Protein AF-A0A369WSW7-F1 (afdb_monomer)

Radius of gyration: 13.74 Å; Cα contacts (8 Å, |Δi|>4): 131; chains: 1; bounding box: 45×23×36 Å

Solvent-accessible surface area (backbone atoms only — not comparable to full-atom values): 5480 Å² total; per-residue (Å²): 142,78,85,77,75,70,74,64,20,40,28,61,49,79,61,87,81,39,57,72,47,78,47,87,94,83,53,37,39,36,39,38,46,98,94,46,78,44,81,31,45,70,67,51,36,50,52,52,49,48,24,65,73,74,38,67,37,38,69,66,58,47,34,60,76,58,75,77,54,53,67,67,62,48,50,56,45,51,52,51,38,34,76,72,63,43,34,41,82,39,88,121

Foldseek 3Di:
DDPPPQQWWKAFDPLPQWDWDWDDDQTWIWTDHVPDIDIQDDPLRLLLVCCVVVPIDGLVVSCVVVPDDDSVNSVVSRVVCVVVVGMDTDRD

InterPro domains:
  IPR036390 Winged helix DNA-binding domain superfamily [SSF46785] (34-90)

Sequence (92 aa):
MLHSEEPSTWAPIPLSDYCAVVFDQQTCIYLTKPKTTLLLEGLDTKIFHTLTKQGPLSLEQLAESLESAQLETLSQALERLLNFGLLRHQNG

Nearest PDB structures (foldseek):
  4bs9-assembly1_A-2  TM=6.659E-01  e=1.082E-02  uncultured Prochloron sp. 06037A
  8t19-assembly1_A  TM=6.177E-01  e=7.243E-02  Planobispora rosea
  8vpo-assembly1_A  TM=7.003E-01  e=4.561E-01  Paramaledivibacter caminithermalis
  3h5a-assembly1_A  TM=5.106E-01  e=6.198E-01  Escherichia coli

Organism: NCBI:txid2283196

pLDDT: mean 77.93, std 13.1, range [35.66, 91.06]

Mean predicted aligned error: 7.91 Å

Secondary structure (DSSP, 8-state):
--------EEEEPPGGGSEEEEETTTTEEEEEETTEEEEE-THHHHHHHHHHHH-SB-HHHHHHHTTS--HHHHHHHHHHHHHTTSEEEE--

Structure (mmCIF, N/CA/C/O backbone):
data_AF-A0A369WSW7-F1
#
_entry.id   AF-A0A369WSW7-F1
#
loop_
_atom_site.group_PDB
_atom_site.id
_atom_site.type_symbol
_atom_site.label_atom_id
_atom_site.label_alt_id
_atom_site.label_comp_id
_atom_site.label_asym_id
_atom_site.label_entity_id
_atom_site.label_seq_id
_atom_site.pdbx_PDB_ins_code
_atom_site.Cartn_x
_atom_site.Cartn_y
_atom_site.Cartn_z
_atom_site.occupancy
_atom_site.B_iso_or_equiv
_atom_site.auth_seq_id
_atom_site.auth_comp_id
_atom_site.auth_asym_id
_atom_site.auth_atom_id
_atom_site.pdbx_PDB_model_num
ATOM 1 N N . MET A 1 1 ? -26.600 11.970 17.151 1.00 35.66 1 MET A N 1
ATOM 2 C CA . MET A 1 1 ? -25.318 12.071 16.428 1.00 35.66 1 MET A CA 1
ATOM 3 C C . MET A 1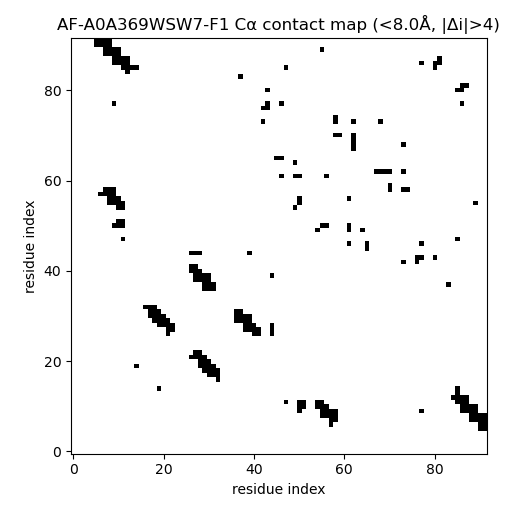 1 ? -24.373 11.048 17.025 1.00 35.66 1 MET A C 1
ATOM 5 O O . MET A 1 1 ? -23.808 11.310 18.073 1.00 35.66 1 MET A O 1
ATOM 9 N N . LEU A 1 2 ? -24.280 9.870 16.419 1.00 44.25 2 LEU A N 1
ATOM 10 C CA . LEU A 1 2 ? -23.207 8.913 16.673 1.00 44.25 2 LEU A CA 1
ATOM 11 C C . LEU A 1 2 ? -22.867 8.354 15.292 1.00 44.25 2 LEU A C 1
ATOM 13 O O . LEU A 1 2 ? -23.488 7.398 14.842 1.00 44.25 2 LEU A O 1
ATOM 17 N N . HIS A 1 3 ? -21.989 9.041 14.559 1.00 42.50 3 HIS A N 1
ATOM 18 C CA . HIS A 1 3 ? -21.265 8.367 13.490 1.00 42.50 3 HIS A CA 1
ATOM 19 C C . HIS A 1 3 ? -20.283 7.447 14.206 1.00 42.50 3 HIS A C 1
ATOM 21 O O . HIS A 1 3 ? -19.270 7.894 14.733 1.00 42.50 3 HIS A O 1
ATOM 27 N N . SER A 1 4 ? -20.660 6.178 14.324 1.00 42.34 4 SER A N 1
ATOM 28 C CA . SER A 1 4 ? -19.699 5.109 14.534 1.00 42.34 4 SER A CA 1
ATOM 29 C C . SER A 1 4 ? -18.900 5.013 13.241 1.00 42.34 4 SER A C 1
ATOM 31 O O . SER A 1 4 ? -19.334 4.373 12.290 1.00 42.34 4 SER A O 1
ATOM 33 N N . GLU A 1 5 ? -17.787 5.738 13.169 1.00 51.19 5 GLU A N 1
ATOM 34 C CA . GLU A 1 5 ? -16.752 5.446 12.185 1.00 51.19 5 GLU A CA 1
ATOM 35 C C . GLU A 1 5 ? -16.173 4.084 12.571 1.00 51.19 5 GLU A C 1
ATOM 37 O O . GLU A 1 5 ? -15.397 3.965 13.518 1.00 51.19 5 GLU A O 1
ATOM 42 N N . GLU A 1 6 ? -16.636 3.024 11.909 1.00 56.25 6 GLU A N 1
ATOM 43 C CA . GLU A 1 6 ? -15.951 1.736 11.966 1.00 56.25 6 GLU A CA 1
ATOM 44 C C . GLU A 1 6 ? -14.499 1.952 11.504 1.00 56.25 6 GLU A C 1
ATOM 46 O O . GLU A 1 6 ? -14.275 2.678 10.525 1.00 56.25 6 GLU A O 1
ATOM 51 N N . PRO A 1 7 ? -13.496 1.374 12.193 1.00 58.66 7 PRO A N 1
ATOM 52 C CA . PRO A 1 7 ? -12.103 1.576 11.830 1.00 58.66 7 PRO A CA 1
ATOM 53 C C . PRO A 1 7 ? -11.881 1.008 10.429 1.00 58.66 7 PRO A C 1
ATOM 55 O O . PRO A 1 7 ? -11.878 -0.202 10.216 1.00 58.66 7 PRO A O 1
ATOM 58 N N . SER A 1 8 ? -11.722 1.897 9.451 1.00 70.38 8 SER A N 1
ATOM 59 C CA . SER A 1 8 ? -11.473 1.502 8.069 1.00 70.38 8 SER A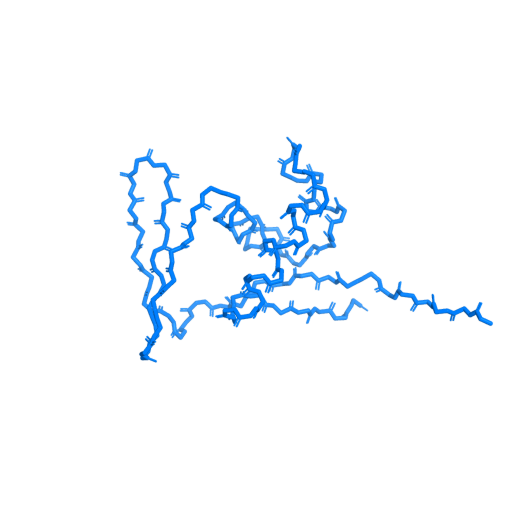 CA 1
ATOM 60 C C . SER A 1 8 ? -10.112 0.810 7.993 1.00 70.38 8 SER A C 1
ATOM 62 O O . SER A 1 8 ? -9.073 1.450 8.170 1.00 70.38 8 SER A O 1
ATOM 64 N N . THR A 1 9 ? -10.109 -0.503 7.752 1.00 86.81 9 THR A N 1
ATOM 65 C CA . THR A 1 9 ? -8.868 -1.266 7.567 1.00 86.81 9 THR A CA 1
ATOM 66 C C . THR A 1 9 ? -8.420 -1.192 6.114 1.00 86.81 9 THR A C 1
ATOM 68 O O . THR A 1 9 ? -9.233 -1.130 5.188 1.00 86.81 9 THR A O 1
ATOM 71 N N . TRP A 1 10 ? -7.111 -1.176 5.901 1.00 89.56 10 TRP A N 1
ATOM 72 C CA . TRP A 1 10 ? -6.496 -1.096 4.585 1.00 89.56 10 TRP A CA 1
ATOM 73 C C . TRP A 1 10 ? -5.876 -2.435 4.237 1.00 89.56 10 TRP A C 1
ATOM 75 O O . TRP A 1 10 ? -5.056 -2.948 4.992 1.00 89.56 10 TRP A O 1
ATOM 85 N N . ALA A 1 11 ? -6.245 -2.996 3.089 1.00 89.00 11 ALA A N 1
ATOM 86 C CA . ALA A 1 11 ? -5.718 -4.267 2.610 1.00 89.00 11 ALA A CA 1
ATOM 87 C C . ALA A 1 11 ? -5.009 -4.092 1.260 1.00 89.00 11 ALA A C 1
ATOM 89 O O . ALA A 1 11 ? -5.497 -3.331 0.415 1.00 89.00 11 ALA A O 1
ATOM 90 N N . PRO A 1 12 ? -3.901 -4.815 1.011 1.00 88.12 12 PRO A N 1
ATOM 91 C CA . PRO A 1 12 ? -3.229 -4.777 -0.276 1.00 88.12 12 PRO A CA 1
ATOM 92 C C . PRO A 1 12 ? -4.051 -5.535 -1.321 1.00 88.12 12 PRO A C 1
ATOM 94 O O . PRO A 1 12 ? -4.662 -6.571 -1.042 1.00 88.12 12 PRO A O 1
ATOM 97 N N . ILE A 1 13 ? -4.059 -5.024 -2.546 1.00 83.88 13 ILE A N 1
ATOM 98 C CA . ILE A 1 13 ? -4.594 -5.724 -3.708 1.00 83.88 13 ILE A CA 1
ATOM 99 C C . ILE A 1 13 ? -3.454 -6.549 -4.322 1.00 83.88 13 ILE A C 1
ATOM 101 O O . ILE A 1 13 ? -2.357 -6.018 -4.521 1.00 83.88 13 ILE A O 1
ATOM 105 N N . PRO A 1 14 ? -3.680 -7.838 -4.639 1.00 78.38 14 PRO A N 1
ATOM 106 C CA . PRO A 1 14 ? -2.700 -8.643 -5.353 1.00 78.38 14 PRO A CA 1
ATOM 107 C C . PRO A 1 14 ? -2.273 -7.967 -6.657 1.00 78.38 14 PRO A C 1
ATOM 109 O O . PRO A 1 14 ? -3.104 -7.575 -7.474 1.00 78.38 14 PRO A O 1
ATOM 112 N N . LEU A 1 15 ? -0.965 -7.884 -6.890 1.00 74.19 15 LEU A N 1
ATOM 113 C CA . LEU A 1 15 ? -0.399 -7.264 -8.090 1.00 74.19 15 LEU A CA 1
ATOM 114 C C . LEU A 1 15 ? -0.531 -8.140 -9.349 1.00 74.19 15 LEU A C 1
ATOM 116 O O . LEU A 1 15 ? 0.181 -7.910 -10.317 1.00 74.19 15 LEU A O 1
ATOM 120 N N . SER A 1 16 ? -1.420 -9.139 -9.369 1.00 72.00 16 SER A N 1
ATOM 121 C CA . SER A 1 16 ? -1.585 -10.052 -10.511 1.00 72.00 16 SER A CA 1
ATOM 122 C C . SER A 1 16 ? -1.942 -9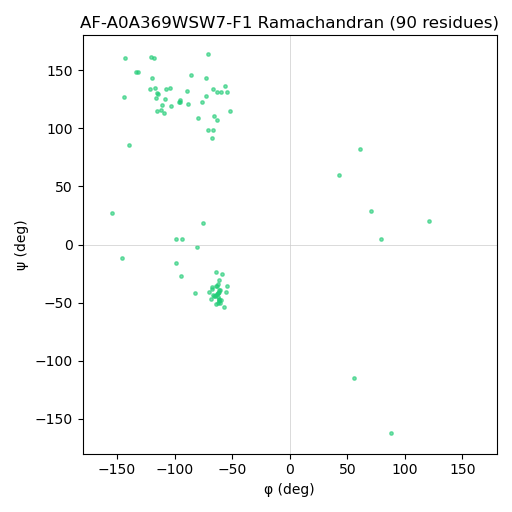.331 -11.816 1.00 72.00 16 SER A C 1
ATOM 124 O O . SER A 1 16 ? -1.620 -9.831 -12.888 1.00 72.00 16 SER A O 1
ATOM 126 N N . ASP A 1 17 ? -2.549 -8.144 -11.721 1.00 66.44 17 ASP A N 1
ATOM 127 C CA . ASP A 1 17 ? -2.896 -7.288 -12.864 1.00 66.44 17 ASP A CA 1
ATOM 128 C C . ASP A 1 17 ? -1.828 -6.227 -13.200 1.00 66.44 17 ASP A C 1
ATOM 130 O O . ASP A 1 17 ? -2.067 -5.358 -14.043 1.00 66.44 17 ASP A O 1
ATOM 134 N N . TYR A 1 18 ? -0.676 -6.237 -12.521 1.00 71.12 18 TYR A N 1
ATOM 135 C CA . TYR A 1 18 ? 0.394 -5.254 -12.692 1.00 71.12 18 TYR A CA 1
ATOM 136 C C . TYR A 1 18 ? 1.702 -5.939 -13.092 1.00 71.12 18 TYR A C 1
ATOM 138 O O . TYR A 1 18 ? 2.150 -6.892 -12.457 1.00 71.12 18 TYR A O 1
ATOM 146 N N . CYS A 1 19 ? 2.385 -5.389 -14.095 1.00 72.44 19 CYS A N 1
ATOM 147 C CA . CYS A 1 19 ? 3.791 -5.713 -14.313 1.00 72.44 19 CYS A CA 1
ATOM 148 C C . CYS A 1 19 ? 4.625 -4.894 -13.320 1.00 72.44 19 CYS A C 1
ATOM 150 O O . CYS A 1 19 ? 4.716 -3.669 -13.455 1.00 72.44 19 CYS A O 1
ATOM 152 N N . ALA A 1 20 ? 5.192 -5.573 -12.318 1.00 72.19 20 ALA A N 1
ATOM 153 C CA . ALA A 1 20 ? 6.040 -4.982 -11.290 1.00 72.19 20 ALA A CA 1
ATOM 154 C C . ALA A 1 20 ? 7.525 -5.131 -11.645 1.00 72.19 20 ALA A C 1
ATOM 156 O O . ALA A 1 20 ? 8.014 -6.247 -11.814 1.00 72.19 20 ALA A O 1
ATOM 157 N N . VAL A 1 21 ? 8.251 -4.016 -11.724 1.00 74.50 21 VAL A N 1
ATOM 158 C CA . VAL A 1 21 ? 9.715 -4.011 -11.849 1.00 74.50 21 VAL A CA 1
ATOM 159 C C . VAL A 1 21 ? 10.303 -3.446 -10.563 1.00 74.50 21 VAL A C 1
ATOM 161 O O . VAL A 1 21 ? 10.069 -2.285 -10.224 1.00 74.50 21 VAL A O 1
ATOM 164 N N . VAL A 1 22 ? 11.045 -4.283 -9.839 1.00 67.69 22 VAL A N 1
ATOM 165 C CA . VAL A 1 22 ? 11.717 -3.913 -8.588 1.00 67.69 22 VAL A CA 1
ATOM 166 C C . VAL A 1 22 ? 13.157 -3.529 -8.906 1.00 67.69 22 VAL A C 1
ATOM 168 O O . VAL A 1 22 ? 13.898 -4.335 -9.469 1.00 67.69 22 VAL A O 1
ATOM 171 N N . PHE A 1 23 ? 13.553 -2.310 -8.546 1.00 68.94 23 PHE A N 1
ATOM 172 C CA . PHE A 1 23 ? 14.939 -1.850 -8.640 1.00 68.94 23 PHE A CA 1
ATOM 173 C C . PHE A 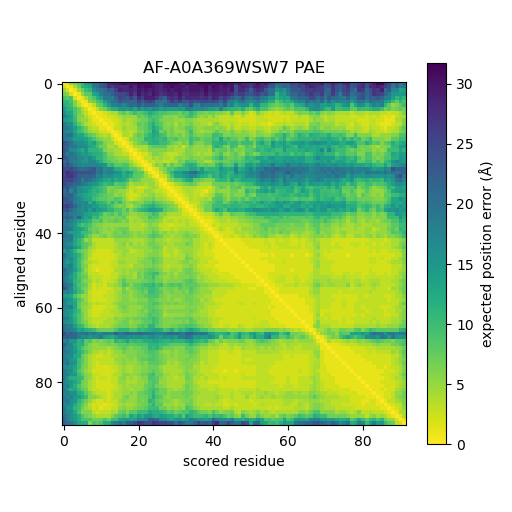1 23 ? 15.558 -1.747 -7.245 1.00 68.94 23 PHE A C 1
ATOM 175 O O . PHE A 1 23 ? 14.955 -1.173 -6.333 1.00 68.94 23 PHE A O 1
ATOM 182 N N . ASP A 1 24 ? 16.779 -2.264 -7.094 1.00 59.50 24 ASP A N 1
ATOM 183 C CA . ASP A 1 24 ? 17.507 -2.236 -5.826 1.00 59.50 24 ASP A CA 1
ATOM 184 C C . ASP A 1 24 ? 18.693 -1.259 -5.855 1.00 59.50 24 ASP A C 1
ATOM 186 O O . ASP A 1 24 ? 19.650 -1.444 -6.604 1.00 59.50 24 ASP A O 1
ATOM 190 N N . GLN A 1 25 ? 18.560 -0.204 -5.042 1.00 51.12 25 GLN A N 1
ATOM 191 C CA . GLN A 1 25 ? 19.555 0.228 -4.041 1.00 51.12 25 GLN A CA 1
ATOM 192 C C . GLN A 1 25 ? 18.863 0.823 -2.787 1.00 51.12 25 GLN A C 1
ATOM 194 O O . GLN A 1 25 ? 19.518 1.002 -1.765 1.00 51.12 25 GLN A O 1
ATOM 199 N N . GLN A 1 26 ? 17.542 1.102 -2.829 1.00 57.59 26 GLN A N 1
ATOM 200 C CA . GLN A 1 26 ? 16.698 1.443 -1.660 1.00 57.59 26 GLN A CA 1
ATOM 201 C C . GLN A 1 26 ? 15.185 1.114 -1.844 1.00 57.59 26 GLN A C 1
ATOM 203 O O . GLN A 1 26 ? 14.323 1.681 -1.182 1.00 57.59 26 GLN A O 1
ATOM 208 N N . THR A 1 27 ? 14.867 0.117 -2.682 1.00 64.81 27 THR A N 1
ATOM 209 C CA . THR A 1 27 ? 13.524 -0.435 -3.000 1.00 64.81 27 THR A CA 1
ATOM 210 C C . THR A 1 27 ? 12.511 0.541 -3.625 1.00 64.81 27 THR A C 1
ATOM 212 O O . THR A 1 27 ? 11.595 1.039 -2.965 1.00 64.81 27 THR A O 1
ATOM 215 N N . CYS A 1 28 ? 12.621 0.736 -4.943 1.00 66.06 28 CYS A N 1
ATOM 216 C CA . CYS A 1 28 ? 11.580 1.375 -5.757 1.00 66.06 28 CYS A CA 1
ATOM 217 C C . CYS A 1 28 ? 10.817 0.312 -6.564 1.00 66.06 28 CYS A C 1
ATOM 219 O O . CYS A 1 28 ? 11.441 -0.566 -7.168 1.00 66.06 28 CYS A O 1
ATOM 221 N N . ILE A 1 29 ? 9.482 0.385 -6.598 1.00 74.81 29 ILE A N 1
ATOM 222 C CA . ILE A 1 29 ? 8.634 -0.551 -7.355 1.00 74.81 29 ILE A CA 1
ATOM 223 C C . ILE A 1 29 ? 7.908 0.218 -8.456 1.00 74.81 29 ILE A C 1
ATOM 225 O O . ILE A 1 29 ? 7.055 1.058 -8.176 1.00 74.81 29 ILE A O 1
ATOM 229 N N . TYR A 1 30 ? 8.217 -0.096 -9.712 1.00 73.62 30 TYR A N 1
ATOM 230 C CA . TYR A 1 30 ? 7.455 0.404 -10.851 1.00 73.62 30 TYR A CA 1
ATOM 231 C C . TYR A 1 30 ? 6.307 -0.545 -11.149 1.00 73.62 30 TYR A C 1
ATOM 233 O O . TYR A 1 30 ? 6.532 -1.713 -11.457 1.00 73.62 30 TYR A O 1
ATOM 241 N N . LEU A 1 31 ? 5.085 -0.034 -11.088 1.00 77.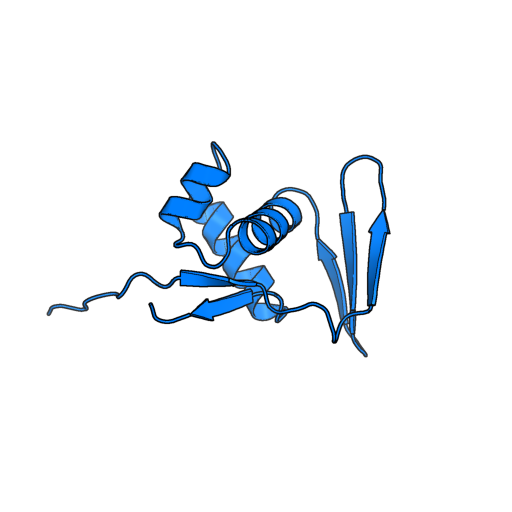31 31 LEU A N 1
ATOM 242 C CA . LEU A 1 31 ? 3.874 -0.765 -11.420 1.00 77.31 31 LEU A CA 1
ATOM 243 C C . LEU A 1 31 ? 3.289 -0.194 -12.701 1.00 77.31 31 LEU A C 1
ATOM 245 O O . LEU A 1 31 ? 2.961 0.988 -12.778 1.00 77.31 31 LEU A O 1
ATOM 249 N N . THR A 1 32 ? 3.168 -1.041 -13.718 1.00 72.19 32 THR A N 1
ATOM 250 C CA . THR A 1 32 ? 2.618 -0.645 -15.017 1.00 72.19 32 THR A CA 1
ATOM 251 C C . THR A 1 32 ? 1.317 -1.387 -15.305 1.00 72.19 32 THR A C 1
ATOM 253 O O . THR A 1 32 ? 1.236 -2.610 -15.183 1.00 72.19 32 THR A O 1
ATOM 256 N N . LYS A 1 33 ? 0.297 -0.620 -15.696 1.00 69.62 33 LYS A N 1
ATOM 257 C CA . LYS A 1 33 ? -0.955 -1.064 -16.322 1.00 69.62 33 LYS A CA 1
ATOM 258 C C . LYS A 1 33 ? -1.073 -0.399 -17.697 1.00 69.62 33 LYS A C 1
ATOM 260 O O . LYS A 1 33 ? -0.423 0.624 -17.935 1.00 69.62 33 LYS A O 1
ATOM 265 N N . PRO A 1 34 ? -1.908 -0.912 -18.618 1.00 67.81 34 PRO A N 1
ATOM 266 C CA . PRO A 1 34 ? -2.180 -0.213 -19.868 1.00 67.81 34 PRO A CA 1
ATOM 267 C C . PRO A 1 34 ? -2.609 1.233 -19.573 1.00 67.81 34 PRO A C 1
ATOM 269 O O . PRO A 1 34 ? -3.661 1.447 -18.979 1.00 67.81 34 PRO A O 1
ATOM 272 N N . LYS A 1 35 ? -1.793 2.209 -20.003 1.00 70.38 35 LYS A N 1
ATOM 273 C CA . LYS A 1 35 ? -1.972 3.669 -19.822 1.00 70.38 35 LYS A CA 1
ATOM 274 C C . LYS A 1 35 ? -1.586 4.267 -18.456 1.00 70.38 35 LYS A C 1
ATOM 276 O O . LYS A 1 35 ? -1.774 5.469 -18.277 1.00 70.38 35 LYS A O 1
ATOM 281 N N . THR A 1 36 ? -1.024 3.509 -17.512 1.00 70.00 36 THR A N 1
ATOM 282 C CA . THR A 1 36 ? -0.603 4.070 -16.212 1.00 70.00 36 THR A CA 1
ATOM 283 C C . THR A 1 36 ? 0.679 3.422 -15.709 1.00 70.00 36 THR A C 1
ATOM 285 O O . THR A 1 36 ? 0.756 2.202 -15.584 1.00 70.00 36 THR A O 1
ATOM 288 N N . THR A 1 37 ? 1.665 4.256 -15.382 1.00 75.38 37 THR A N 1
ATOM 289 C CA . THR A 1 37 ? 2.904 3.858 -14.712 1.00 75.38 37 THR A CA 1
ATOM 290 C C . THR A 1 37 ? 2.944 4.542 -13.360 1.00 75.38 37 THR A C 1
ATOM 292 O O . THR A 1 37 ? 2.828 5.763 -13.285 1.00 75.38 37 THR A O 1
ATOM 295 N N . LEU A 1 38 ? 3.115 3.759 -12.308 1.00 78.00 38 LEU A N 1
ATOM 296 C CA . LEU A 1 38 ? 3.251 4.232 -10.945 1.00 78.00 38 LEU A CA 1
ATOM 297 C C . LEU A 1 38 ? 4.630 3.861 -10.421 1.00 78.00 38 LEU A C 1
ATOM 299 O O . LEU A 1 38 ? 5.072 2.727 -10.589 1.00 78.00 38 LEU A O 1
ATOM 303 N N . LEU A 1 39 ? 5.283 4.814 -9.771 1.00 80.94 39 LEU A N 1
ATOM 304 C CA . LEU A 1 39 ? 6.494 4.586 -9.004 1.00 80.94 39 LEU A CA 1
ATOM 305 C C . LEU A 1 39 ? 6.123 4.581 -7.523 1.00 80.94 39 LEU A C 1
ATOM 307 O O . LEU A 1 39 ? 5.611 5.575 -7.018 1.00 80.94 39 LEU A O 1
ATOM 311 N N . LEU A 1 40 ? 6.368 3.463 -6.847 1.00 82.06 40 LEU A N 1
ATOM 312 C CA . LEU A 1 40 ? 6.329 3.376 -5.394 1.00 82.06 40 LEU A CA 1
ATOM 313 C C . LEU A 1 40 ? 7.743 3.558 -4.858 1.00 82.06 40 LEU A C 1
ATOM 315 O O . LEU A 1 40 ? 8.649 2.808 -5.231 1.00 82.06 40 LEU A O 1
ATOM 319 N N . GLU A 1 41 ? 7.922 4.532 -3.975 1.00 83.56 41 GLU A N 1
ATOM 320 C CA . GLU A 1 41 ? 9.190 4.798 -3.305 1.00 83.56 41 GLU A CA 1
ATOM 321 C C . GLU A 1 41 ? 8.969 5.231 -1.853 1.00 83.56 41 GLU A C 1
ATOM 323 O O . GLU A 1 41 ? 7.877 5.649 -1.459 1.00 83.56 41 GLU A O 1
ATOM 328 N N . GLY A 1 42 ? 10.016 5.114 -1.035 1.00 86.12 42 GLY A N 1
ATOM 329 C CA . GLY A 1 42 ? 10.009 5.608 0.340 1.00 86.12 42 GLY A CA 1
ATOM 330 C C . GLY A 1 42 ? 8.861 5.040 1.181 1.00 86.12 42 GLY A C 1
ATOM 331 O O . GLY A 1 42 ? 8.830 3.847 1.485 1.00 86.12 42 GLY A O 1
ATOM 332 N N . LEU A 1 43 ? 7.942 5.914 1.600 1.00 87.19 43 LEU A N 1
ATOM 333 C CA . LEU A 1 43 ? 6.817 5.557 2.467 1.00 87.19 43 LEU A CA 1
ATOM 334 C C . LEU A 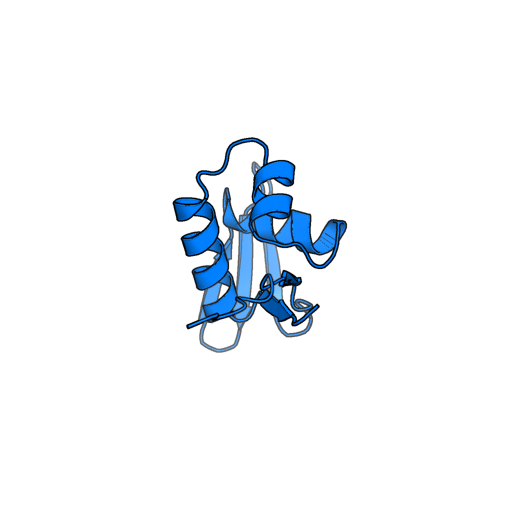1 43 ? 5.805 4.637 1.767 1.00 87.19 43 LEU A C 1
ATOM 336 O O . LEU A 1 43 ? 5.330 3.692 2.391 1.00 87.19 43 LEU A O 1
ATOM 340 N N . ASP A 1 44 ? 5.530 4.854 0.481 1.00 87.06 44 ASP A N 1
ATOM 341 C CA . ASP A 1 44 ? 4.517 4.099 -0.266 1.00 87.06 44 ASP A CA 1
ATOM 342 C C . ASP A 1 44 ? 4.901 2.612 -0.361 1.00 87.06 44 ASP A C 1
ATOM 344 O O . ASP A 1 44 ? 4.090 1.721 -0.087 1.00 87.06 44 ASP A O 1
ATOM 348 N N . THR A 1 45 ? 6.178 2.336 -0.654 1.00 86.06 45 THR A N 1
ATOM 349 C CA . THR A 1 45 ? 6.731 0.974 -0.666 1.00 86.06 45 THR A CA 1
ATOM 350 C C . THR A 1 45 ? 6.657 0.327 0.714 1.00 86.06 45 THR A C 1
ATOM 352 O O . THR A 1 45 ? 6.302 -0.846 0.820 1.00 86.06 45 THR A O 1
ATOM 355 N N . LYS A 1 46 ? 6.967 1.076 1.782 1.00 87.94 46 LYS A N 1
ATOM 356 C CA . LYS A 1 46 ? 6.906 0.560 3.157 1.00 87.94 46 LYS A CA 1
ATOM 357 C C . LYS A 1 46 ? 5.477 0.212 3.566 1.00 87.94 46 LYS A C 1
ATOM 359 O O . LYS A 1 46 ? 5.268 -0.868 4.107 1.00 87.94 46 LYS A O 1
ATOM 364 N N . ILE A 1 47 ? 4.502 1.072 3.267 1.00 89.81 47 ILE A N 1
ATOM 365 C CA . ILE A 1 47 ? 3.077 0.803 3.512 1.00 89.81 47 ILE A CA 1
ATOM 366 C C . ILE A 1 47 ? 2.661 -0.483 2.800 1.00 89.81 47 ILE A C 1
ATOM 368 O O . ILE A 1 47 ? 2.153 -1.408 3.433 1.00 89.81 47 ILE A O 1
ATOM 372 N N . PHE A 1 48 ? 2.914 -0.559 1.491 1.00 87.31 48 PHE A N 1
ATOM 373 C CA . PHE A 1 48 ? 2.493 -1.696 0.684 1.00 87.31 48 PHE A CA 1
ATOM 374 C C . PHE A 1 48 ? 3.164 -3.000 1.139 1.00 87.31 48 PHE A C 1
ATOM 376 O O . PHE A 1 48 ? 2.495 -4.026 1.276 1.00 87.31 48 PHE A O 1
ATOM 383 N N . HIS A 1 49 ? 4.465 -2.963 1.445 1.00 87.25 49 HIS A N 1
ATOM 384 C CA . HIS A 1 49 ? 5.199 -4.108 1.986 1.00 87.25 49 HIS A CA 1
ATOM 385 C C . HIS A 1 49 ? 4.628 -4.552 3.335 1.00 87.25 49 HIS A C 1
ATOM 387 O O . HIS A 1 49 ? 4.375 -5.741 3.532 1.00 87.25 49 HIS A O 1
ATOM 393 N N . THR A 1 50 ? 4.410 -3.617 4.261 1.00 89.81 50 THR A N 1
ATOM 394 C CA . THR A 1 50 ? 3.881 -3.912 5.596 1.00 89.81 50 THR A CA 1
ATOM 395 C C . THR A 1 50 ? 2.506 -4.561 5.510 1.00 89.81 50 THR A C 1
ATOM 397 O O . THR A 1 50 ? 2.306 -5.621 6.099 1.00 89.81 50 THR A O 1
ATOM 400 N N . LEU A 1 51 ? 1.601 -4.003 4.705 1.00 89.50 51 LEU A N 1
ATOM 401 C CA . LEU A 1 51 ? 0.269 -4.564 4.475 1.00 89.50 51 LEU A CA 1
ATOM 402 C C . LEU A 1 51 ? 0.321 -5.931 3.777 1.00 89.50 51 LEU A C 1
ATOM 404 O O . LEU A 1 51 ? -0.459 -6.824 4.093 1.00 89.50 51 LEU A O 1
ATOM 408 N N . THR A 1 52 ? 1.273 -6.141 2.864 1.00 86.94 52 THR A N 1
ATOM 409 C CA . THR A 1 52 ? 1.474 -7.446 2.208 1.00 86.94 52 THR A CA 1
ATOM 410 C C . THR A 1 52 ? 1.978 -8.506 3.188 1.00 86.94 52 THR A C 1
ATOM 412 O O . THR A 1 52 ? 1.589 -9.668 3.096 1.00 86.94 52 THR A O 1
ATOM 415 N N . LYS A 1 53 ? 2.837 -8.119 4.136 1.00 87.38 53 LYS A N 1
ATOM 416 C CA . LYS A 1 53 ? 3.450 -9.034 5.105 1.00 87.38 53 LYS A CA 1
ATOM 417 C C . LYS A 1 53 ? 2.543 -9.338 6.299 1.00 87.38 53 LYS A C 1
ATOM 419 O O . LYS A 1 53 ? 2.518 -10.475 6.758 1.00 87.38 53 LYS A O 1
ATOM 424 N N . GLN A 1 54 ? 1.859 -8.326 6.825 1.00 89.62 54 GLN A N 1
ATOM 425 C CA . GLN A 1 54 ? 1.059 -8.426 8.050 1.00 89.62 54 GLN A CA 1
ATOM 426 C C . GLN A 1 54 ? -0.436 -8.626 7.776 1.00 89.62 54 GLN A C 1
ATOM 428 O O . GLN A 1 54 ? -1.168 -9.048 8.667 1.00 89.62 54 GLN A O 1
ATOM 433 N N . GLY A 1 55 ? -0.885 -8.374 6.545 1.00 88.31 55 GLY A N 1
ATOM 434 C CA . GLY A 1 55 ? -2.296 -8.389 6.186 1.00 88.31 55 GLY A CA 1
ATOM 435 C C . GLY A 1 55 ? -2.969 -7.028 6.399 1.00 88.31 55 GLY A C 1
ATOM 436 O O . GLY A 1 55 ? -2.292 -5.999 6.461 1.00 88.31 55 GLY A O 1
ATOM 437 N N . PRO A 1 56 ? -4.311 -7.003 6.455 1.00 91.06 56 PRO A N 1
ATOM 438 C CA . PRO A 1 56 ? -5.073 -5.775 6.630 1.00 91.06 56 PRO A CA 1
ATOM 439 C C . PRO A 1 56 ? -4.773 -5.106 7.974 1.00 91.06 56 PRO A C 1
ATOM 441 O O . PRO A 1 56 ? -4.823 -5.764 9.011 1.00 91.06 56 PRO A O 1
ATOM 444 N N . LEU 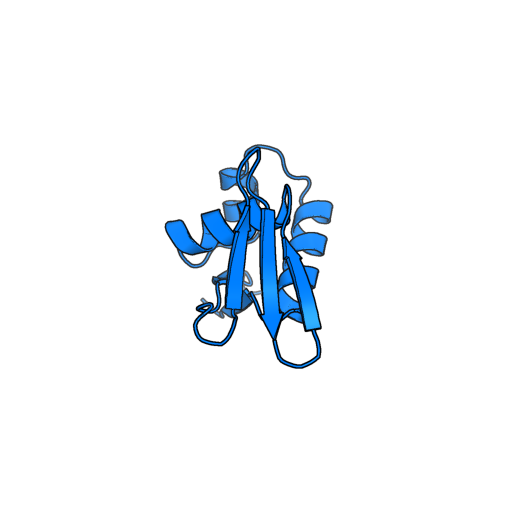A 1 57 ? -4.496 -3.802 7.961 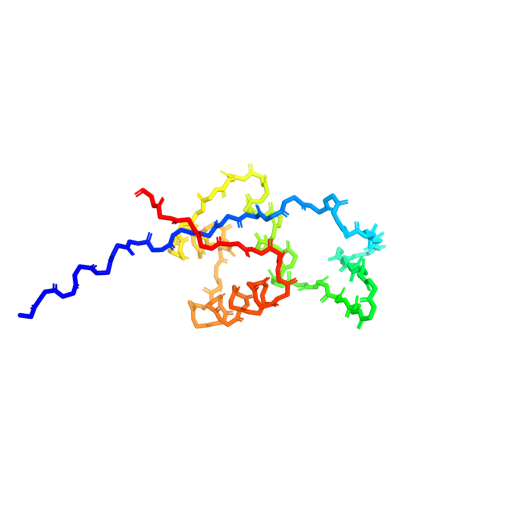1.00 90.56 57 LEU A N 1
ATOM 445 C CA . LEU A 1 57 ? -4.225 -3.012 9.169 1.00 90.56 57 LEU A CA 1
ATOM 446 C C . LEU A 1 57 ? -5.050 -1.721 9.172 1.00 90.56 57 LEU A C 1
ATOM 448 O O . LEU A 1 57 ? -5.324 -1.141 8.119 1.00 90.56 57 LEU A O 1
ATOM 452 N N . SER A 1 58 ? -5.427 -1.252 10.360 1.00 89.56 58 SER A N 1
ATOM 453 C CA . SER A 1 58 ? -5.949 0.108 10.556 1.00 89.56 58 SER A CA 1
ATOM 454 C C . SER A 1 58 ? -4.844 1.160 10.391 1.00 89.56 58 SER A C 1
ATOM 456 O O . SER A 1 58 ? -3.652 0.844 10.442 1.00 89.56 58 SER A O 1
ATOM 458 N N . LEU A 1 59 ? -5.233 2.429 10.218 1.00 87.19 59 LEU A N 1
ATOM 459 C CA . LEU A 1 59 ? -4.285 3.546 10.114 1.00 87.19 59 LEU A CA 1
ATOM 460 C C . LEU A 1 59 ? -3.340 3.610 11.327 1.00 87.19 59 LEU A C 1
ATOM 462 O O . LEU A 1 59 ? -2.143 3.833 11.165 1.00 87.19 59 LEU A O 1
ATOM 466 N N . GLU A 1 60 ? -3.870 3.378 12.526 1.00 87.56 60 GLU A N 1
ATOM 467 C CA . GLU A 1 60 ? -3.126 3.442 13.788 1.00 87.56 60 GLU A CA 1
ATOM 468 C C . GLU A 1 60 ? -2.106 2.303 13.891 1.00 87.56 60 GLU A C 1
ATOM 470 O O . GLU A 1 60 ? -0.930 2.551 14.150 1.00 87.56 60 GLU A O 1
ATOM 475 N N . GLN A 1 61 ? -2.521 1.068 13.589 1.00 89.75 61 GLN A N 1
ATOM 476 C CA . GLN A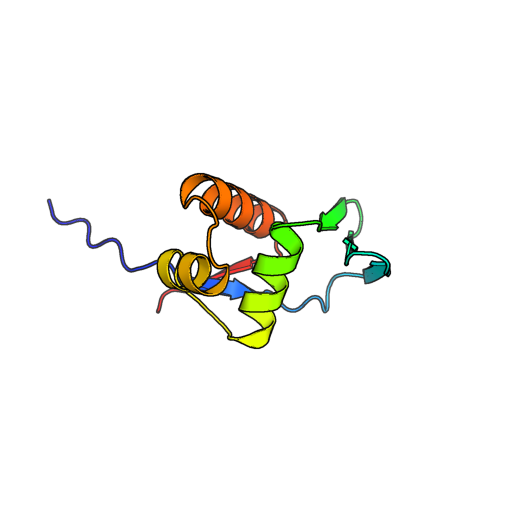 1 61 ? -1.628 -0.099 13.576 1.00 89.75 61 GLN A CA 1
ATOM 477 C C . GLN A 1 61 ? -0.528 0.025 12.518 1.00 89.75 61 GLN A C 1
ATOM 479 O O . GLN A 1 61 ? 0.606 -0.421 12.717 1.00 89.75 61 GLN A O 1
ATOM 484 N N . LEU A 1 62 ? -0.854 0.627 11.374 1.00 89.38 62 LEU A N 1
ATOM 485 C CA . LEU A 1 62 ? 0.112 0.880 10.317 1.00 89.38 62 LEU A CA 1
ATOM 486 C C . LEU A 1 62 ? 1.114 1.966 10.731 1.00 89.38 62 LEU A C 1
ATOM 488 O O . LEU A 1 62 ? 2.306 1.814 10.476 1.00 89.38 62 LEU A O 1
ATOM 492 N N . ALA A 1 63 ? 0.657 3.029 11.399 1.00 89.06 63 ALA A N 1
ATOM 493 C CA . ALA A 1 63 ? 1.527 4.070 11.943 1.00 89.06 63 ALA A CA 1
ATOM 494 C C . ALA A 1 63 ? 2.487 3.513 13.005 1.00 89.06 63 ALA A C 1
ATOM 496 O O . ALA A 1 63 ? 3.675 3.839 12.981 1.00 89.06 63 ALA A O 1
ATOM 497 N N . GLU A 1 64 ? 1.991 2.635 13.881 1.00 89.44 64 GLU A N 1
ATOM 498 C CA . GLU A 1 64 ? 2.797 1.914 14.869 1.00 89.44 64 GLU A CA 1
ATOM 499 C C . GLU A 1 64 ? 3.843 1.020 14.186 1.00 89.44 64 GLU A C 1
ATOM 501 O O . GLU A 1 64 ? 5.031 1.109 14.488 1.00 89.44 64 GLU A O 1
ATOM 506 N N . SER A 1 65 ? 3.429 0.241 13.181 1.00 88.38 65 SER A N 1
ATOM 507 C CA . SER A 1 65 ? 4.319 -0.652 12.422 1.00 88.38 65 SER A CA 1
ATOM 508 C C . SER A 1 65 ? 5.405 0.075 11.626 1.00 88.38 65 SER A C 1
ATOM 510 O O . SER A 1 65 ? 6.412 -0.532 11.266 1.00 88.38 65 SER A O 1
ATOM 512 N N . LEU A 1 66 ? 5.186 1.345 11.283 1.00 87.88 66 LEU A N 1
ATOM 513 C CA . LEU A 1 66 ? 6.107 2.156 10.485 1.00 87.88 66 LEU A CA 1
ATOM 514 C C . LEU A 1 66 ? 6.989 3.086 11.330 1.00 87.88 66 LEU A C 1
ATOM 516 O O . LEU A 1 66 ? 7.748 3.861 10.747 1.00 87.88 66 LEU A O 1
ATOM 520 N N . GLU A 1 67 ? 6.903 2.999 12.663 1.00 79.69 67 GLU A N 1
ATOM 521 C CA . GLU A 1 67 ? 7.799 3.646 13.630 1.00 79.69 67 GLU A CA 1
ATOM 522 C C . GLU A 1 67 ? 8.152 5.110 13.281 1.00 79.69 67 GLU A C 1
ATOM 524 O O . GLU A 1 67 ? 9.330 5.429 13.122 1.00 79.69 67 GLU A O 1
ATOM 529 N N . SER A 1 68 ? 7.154 6.011 13.185 1.00 63.12 68 SER A N 1
ATOM 530 C CA . SER A 1 68 ? 7.272 7.501 13.086 1.00 63.12 68 SER A CA 1
ATOM 531 C C . SER A 1 68 ? 6.670 8.172 11.839 1.00 63.12 68 SER A C 1
ATOM 533 O O . SER A 1 68 ? 7.014 9.318 11.533 1.00 63.12 68 SER A O 1
ATOM 535 N N . ALA A 1 69 ? 5.751 7.542 11.106 1.00 67.38 69 ALA A N 1
ATOM 536 C CA . ALA A 1 69 ? 4.995 8.281 10.091 1.00 67.38 69 ALA A CA 1
ATOM 537 C C . ALA A 1 69 ? 3.971 9.220 10.763 1.00 67.38 69 ALA A C 1
ATOM 539 O O . ALA A 1 69 ? 3.168 8.780 11.584 1.00 67.38 69 ALA A O 1
ATOM 540 N N . GLN A 1 70 ? 3.968 10.512 10.409 1.00 83.94 70 GLN A N 1
ATOM 541 C CA . GLN A 1 70 ? 2.862 11.407 10.772 1.00 83.94 70 GLN A CA 1
ATOM 542 C C . GLN A 1 70 ? 1.562 10.855 10.170 1.00 83.94 70 GLN A C 1
ATOM 544 O O . GLN A 1 70 ? 1.532 10.530 8.981 1.00 83.94 70 GLN A O 1
ATOM 549 N N . LEU A 1 71 ? 0.497 10.761 10.976 1.00 82.75 71 LEU A N 1
ATOM 550 C CA . LEU A 1 71 ? -0.794 10.190 10.559 1.00 82.75 71 LEU A CA 1
ATOM 551 C C . LEU A 1 71 ? -1.355 10.864 9.300 1.00 82.75 71 LEU A C 1
ATOM 553 O O . LEU A 1 71 ? -1.924 10.190 8.448 1.00 82.75 71 LEU A O 1
ATOM 557 N N . GLU A 1 72 ? -1.145 12.173 9.152 1.00 85.19 72 GLU A N 1
ATOM 558 C CA . GLU A 1 72 ? -1.556 12.924 7.964 1.00 85.19 72 GLU A CA 1
ATOM 559 C C . GLU A 1 72 ? -0.818 12.450 6.703 1.00 85.19 72 GLU A C 1
ATOM 561 O O . GLU A 1 72 ? -1.451 12.089 5.711 1.00 85.19 72 GLU A O 1
ATOM 566 N N . THR A 1 73 ? 0.514 12.367 6.756 1.00 86.38 73 THR A N 1
ATOM 567 C CA . THR A 1 73 ? 1.347 11.868 5.650 1.00 86.38 73 THR A CA 1
ATOM 568 C C . THR A 1 73 ? 1.006 10.422 5.299 1.00 86.38 73 THR A C 1
ATOM 570 O O . THR A 1 73 ? 0.968 10.055 4.124 1.00 86.38 73 THR A O 1
ATOM 573 N N . LEU A 1 74 ? 0.732 9.602 6.315 1.00 88.69 74 LEU A N 1
ATOM 574 C CA . LEU A 1 74 ? 0.319 8.214 6.141 1.00 88.69 74 LEU A CA 1
ATOM 575 C C . LEU A 1 74 ? -1.048 8.121 5.450 1.00 88.69 74 LEU A C 1
ATOM 577 O O . LEU A 1 74 ? -1.201 7.345 4.511 1.00 88.69 74 LEU A O 1
ATOM 581 N N . SER A 1 75 ? -2.010 8.948 5.862 1.00 88.19 75 SER A N 1
ATOM 582 C CA . SER A 1 75 ? -3.344 9.018 5.260 1.00 88.19 75 SER A CA 1
ATOM 583 C C . SER A 1 75 ? -3.281 9.430 3.785 1.00 88.19 75 SER A C 1
ATOM 585 O O . SER A 1 75 ? -3.838 8.747 2.927 1.00 88.19 75 SER A O 1
ATOM 587 N N . GLN A 1 76 ? -2.505 10.469 3.459 1.00 88.69 76 GLN A N 1
ATOM 588 C CA . GLN A 1 76 ? -2.302 10.909 2.072 1.00 88.69 76 GLN A CA 1
ATOM 589 C C . GLN A 1 76 ? -1.646 9.825 1.201 1.00 88.69 76 GLN A C 1
ATOM 591 O O . GLN A 1 76 ? -1.994 9.664 0.029 1.00 88.69 76 GLN A O 1
ATOM 596 N N . ALA A 1 77 ? -0.685 9.079 1.753 1.00 88.62 77 ALA A N 1
ATOM 597 C CA . ALA A 1 77 ? -0.051 7.963 1.058 1.00 88.62 77 ALA A CA 1
ATOM 598 C C . ALA A 1 77 ? -1.039 6.806 0.818 1.00 88.62 77 ALA A C 1
ATOM 600 O O . ALA A 1 77 ? -1.112 6.275 -0.289 1.00 88.62 77 ALA A O 1
ATOM 601 N N . LEU A 1 78 ? -1.856 6.456 1.815 1.00 89.75 78 LEU A N 1
ATOM 602 C CA . LEU A 1 78 ? -2.893 5.428 1.689 1.00 89.75 78 LEU A CA 1
ATOM 603 C C . LEU A 1 78 ? -3.953 5.793 0.647 1.00 89.75 78 LEU A C 1
ATOM 605 O O . LEU A 1 78 ? -4.273 4.966 -0.204 1.00 89.75 78 LEU A O 1
ATOM 609 N N . GLU A 1 79 ? -4.445 7.033 0.656 1.00 88.38 79 GLU A N 1
ATOM 610 C CA . GLU A 1 79 ? -5.412 7.523 -0.331 1.00 88.38 79 GLU A CA 1
ATOM 611 C C . GLU A 1 79 ? -4.831 7.490 -1.751 1.00 88.38 79 GLU A C 1
ATOM 613 O O . GLU A 1 79 ? -5.488 7.077 -2.708 1.00 88.38 79 GLU A O 1
ATOM 618 N N . ARG A 1 80 ? -3.558 7.860 -1.905 1.00 86.00 80 ARG A N 1
ATOM 619 C CA . ARG A 1 80 ? -2.857 7.753 -3.185 1.00 86.00 80 ARG A CA 1
ATOM 620 C C . ARG A 1 80 ? -2.802 6.303 -3.665 1.00 86.00 80 ARG A C 1
ATOM 622 O O . ARG A 1 80 ? -3.180 6.019 -4.801 1.00 86.00 80 ARG A O 1
ATOM 629 N N . LEU A 1 81 ? -2.367 5.382 -2.807 1.00 87.44 81 LEU A N 1
ATOM 630 C CA . LEU A 1 81 ? -2.291 3.954 -3.122 1.00 87.44 81 LEU A CA 1
ATOM 631 C C . LEU A 1 81 ? -3.677 3.347 -3.424 1.00 87.44 81 LEU A C 1
ATOM 633 O O . LEU A 1 81 ? -3.788 2.485 -4.299 1.00 87.44 81 LEU A O 1
ATOM 637 N N . LEU A 1 82 ? -4.735 3.824 -2.761 1.00 87.56 82 LEU A N 1
ATOM 638 C CA . LEU A 1 82 ? -6.131 3.486 -3.060 1.00 87.56 82 LEU A CA 1
ATOM 639 C C . LEU A 1 82 ? -6.538 3.936 -4.461 1.00 87.56 82 LEU A C 1
ATOM 641 O O . LEU A 1 82 ? -7.048 3.135 -5.240 1.00 87.56 82 LEU A O 1
ATOM 645 N N . ASN A 1 83 ? -6.278 5.201 -4.796 1.00 84.94 83 ASN A N 1
ATOM 646 C CA . ASN A 1 83 ? -6.616 5.781 -6.096 1.00 84.94 83 ASN A CA 1
ATOM 647 C C . ASN A 1 83 ? -5.894 5.076 -7.249 1.00 84.94 83 ASN A C 1
ATOM 649 O O . ASN A 1 83 ? -6.437 4.950 -8.346 1.00 84.94 83 ASN A O 1
ATOM 653 N N . PHE A 1 84 ? -4.693 4.556 -6.998 1.00 79.44 84 PHE A N 1
ATOM 654 C CA . PHE A 1 84 ? -3.964 3.733 -7.961 1.00 79.44 84 PHE A CA 1
ATOM 655 C C . PHE A 1 84 ? -4.422 2.269 -8.022 1.00 79.44 84 PHE A C 1
ATOM 657 O O . PHE A 1 84 ? -3.913 1.499 -8.846 1.00 79.44 84 PHE A O 1
ATOM 664 N N . GLY A 1 85 ? -5.381 1.876 -7.184 1.00 82.62 85 GLY A N 1
ATOM 665 C CA . GLY A 1 85 ? -5.915 0.519 -7.129 1.00 82.62 85 GLY A CA 1
ATOM 666 C C . GLY A 1 85 ? -4.927 -0.495 -6.557 1.00 82.62 85 GLY A C 1
ATOM 667 O O . GLY A 1 85 ? -4.967 -1.661 -6.943 1.00 82.62 85 GLY A O 1
ATOM 668 N N . LEU A 1 86 ? -4.019 -0.055 -5.681 1.00 85.88 86 LEU A N 1
ATOM 669 C CA . LEU A 1 86 ? -3.083 -0.933 -4.973 1.00 85.88 86 LEU A CA 1
ATOM 670 C C . LEU A 1 86 ? -3.589 -1.350 -3.605 1.00 85.88 86 LEU A C 1
ATOM 672 O O . LEU A 1 86 ? -3.210 -2.406 -3.108 1.00 85.88 86 LEU A O 1
ATOM 676 N N . LEU A 1 87 ? -4.436 -0.526 -2.999 1.00 88.62 87 LEU A N 1
ATOM 677 C CA . LEU A 1 87 ? -5.108 -0.837 -1.751 1.00 88.62 87 LEU A CA 1
ATOM 678 C C . LEU A 1 87 ? -6.613 -0.854 -1.969 1.00 88.62 87 LEU A C 1
ATOM 680 O O . LEU A 1 87 ? -7.132 -0.274 -2.920 1.00 88.62 87 LEU A O 1
ATOM 684 N N . ARG A 1 88 ? -7.313 -1.499 -1.045 1.00 87.56 88 ARG A N 1
ATOM 685 C CA . ARG A 1 88 ? -8.760 -1.383 -0.878 1.00 87.56 88 ARG A CA 1
ATOM 686 C C . ARG A 1 88 ? -9.081 -1.179 0.592 1.00 87.56 88 ARG A C 1
ATOM 688 O O . ARG A 1 88 ? -8.396 -1.736 1.452 1.00 87.56 88 ARG A O 1
ATOM 695 N N . HIS A 1 89 ? -10.157 -0.451 0.861 1.00 86.31 89 HIS A N 1
ATOM 696 C CA . HIS A 1 89 ? -10.788 -0.500 2.172 1.00 86.31 89 HIS A CA 1
ATOM 697 C C . HIS A 1 89 ? -11.392 -1.890 2.393 1.00 86.31 89 HIS A C 1
ATOM 699 O O . HIS A 1 89 ? -12.046 -2.445 1.503 1.00 86.31 89 HIS A O 1
ATOM 705 N N . GLN A 1 90 ? -11.159 -2.457 3.569 1.00 73.88 90 GLN A N 1
ATOM 706 C CA . GLN A 1 90 ? -11.892 -3.604 4.079 1.00 73.88 90 GLN A CA 1
ATOM 707 C C . GLN A 1 90 ? -12.680 -3.169 5.310 1.00 73.88 90 GLN A C 1
ATOM 709 O O . GLN A 1 90 ? -12.136 -2.564 6.237 1.00 73.88 90 GLN A O 1
ATOM 714 N N . ASN A 1 91 ? -13.969 -3.495 5.300 1.00 66.19 91 ASN A N 1
ATOM 715 C CA . ASN A 1 91 ? -14.786 -3.435 6.501 1.00 66.19 91 ASN A CA 1
ATOM 716 C C . ASN A 1 91 ? -14.411 -4.659 7.341 1.00 66.19 91 ASN A C 1
ATOM 718 O O . ASN A 1 91 ? -14.428 -5.778 6.815 1.00 66.19 91 ASN A O 1
ATOM 722 N N . GLY A 1 92 ? -13.970 -4.405 8.574 1.00 50.84 92 GLY A N 1
ATOM 723 C CA . GLY A 1 92 ? -13.609 -5.435 9.549 1.00 50.84 92 GLY A CA 1
ATOM 724 C C . GLY A 1 92 ? -14.828 -6.150 10.103 1.00 50.84 92 GLY A C 1
ATOM 725 O O . GLY A 1 92 ? -15.873 -5.483 10.248 1.00 50.84 92 GLY A O 1
#